Protein AF-A0A9E7RUG7-F1 (afdb_monomer_lite)

InterPro domains:
  IPR048307 Oligosaccharyl transferase STT3, N-terminal domain [PF02516] (20-120)

Foldseek 3Di:
DDPCDPVNVVVLVCLLVVLLVVVVVPQDVVQVDPVDPFGHAPDPVLVLLLLQLVCCVPPVHSDPPPQFNCVPPPPVTGRPPDDCVSSVVLNVVCVVCVVPDDSRNSSRSVCSNVVSVVVVVVVVVVVVVVVVVPPVVVVVVVVVPDPPDD

pLDDT: mean 79.76, std 13.75, range [40.25, 94.44]

Sequence (150 aa):
MIKLTRGSLIVIFILLTTGFAVRAGTDNSSLHSERHHEPLMYDMDSYYNLRLAMNLLDHGELSDGDGWDRHSYYPPGVPLDYPPLLAFITIILHLLTSRFLSLSELAFWLPAVVSPLQGLRCSSLQGALTVMISHPALQGSLQSQHPSIS

Radius of gyration: 23.42 Å; chains: 1; bounding box: 52×59×69 Å

Structure (mmCIF, N/CA/C/O backbone):
data_AF-A0A9E7RUG7-F1
#
_entry.id   AF-A0A9E7RUG7-F1
#
loop_
_atom_site.group_PDB
_atom_site.id
_atom_site.type_symbol
_atom_site.label_atom_id
_atom_site.label_alt_id
_atom_site.label_comp_id
_atom_site.label_asym_id
_atom_site.label_entity_id
_atom_site.label_seq_id
_atom_site.pdbx_PDB_ins_code
_atom_site.Cartn_x
_atom_site.Cartn_y
_atom_site.Cartn_z
_atom_site.occupancy
_atom_site.B_iso_or_equiv
_atom_site.auth_seq_id
_atom_site.auth_comp_id
_atom_site.auth_asym_id
_atom_site.auth_atom_id
_atom_site.pdbx_PDB_model_num
ATOM 1 N N . MET A 1 1 ? -24.770 -17.630 7.785 1.00 40.25 1 MET A N 1
ATOM 2 C CA . MET A 1 1 ? -25.420 -16.376 7.339 1.00 40.25 1 MET A CA 1
ATOM 3 C C . MET A 1 1 ? -25.319 -15.367 8.481 1.00 40.25 1 MET A C 1
ATOM 5 O O . MET A 1 1 ? -25.985 -15.547 9.492 1.00 40.25 1 MET A O 1
ATOM 9 N N . ILE A 1 2 ? -24.402 -14.399 8.397 1.00 56.91 2 ILE A N 1
ATOM 10 C CA . ILE A 1 2 ? -24.163 -13.417 9.471 1.00 56.91 2 ILE A CA 1
ATOM 11 C C . ILE A 1 2 ? -25.333 -12.426 9.460 1.00 56.91 2 ILE A C 1
ATOM 13 O O . ILE A 1 2 ? -25.534 -11.728 8.469 1.00 56.91 2 ILE A O 1
ATOM 17 N N . LYS A 1 3 ? -26.140 -12.381 10.526 1.00 58.84 3 LYS A N 1
ATOM 18 C CA . LYS A 1 3 ? -27.199 -11.370 10.658 1.00 58.84 3 LYS A CA 1
ATOM 19 C C . LYS A 1 3 ? -26.552 -10.045 11.047 1.00 58.84 3 LYS A C 1
ATOM 21 O O . LYS A 1 3 ? -26.218 -9.829 12.208 1.00 58.84 3 LYS A O 1
ATOM 26 N N . LEU A 1 4 ? -26.352 -9.177 10.063 1.00 68.94 4 LEU A N 1
ATOM 27 C CA . LEU A 1 4 ? -25.797 -7.848 10.274 1.00 68.94 4 LEU A CA 1
ATOM 28 C C . LEU A 1 4 ? -26.864 -6.966 10.940 1.00 68.94 4 LEU A C 1
ATOM 30 O O . LEU A 1 4 ? -27.811 -6.517 10.298 1.00 68.94 4 LEU A O 1
ATOM 34 N N . THR A 1 5 ? -26.760 -6.778 12.255 1.00 80.00 5 THR A N 1
ATOM 35 C CA . THR A 1 5 ? -27.669 -5.902 13.009 1.00 80.00 5 THR A CA 1
ATOM 36 C C . THR A 1 5 ? -27.158 -4.460 13.000 1.00 80.00 5 THR A C 1
ATOM 38 O O . THR A 1 5 ? -25.964 -4.217 12.826 1.00 80.00 5 THR A O 1
ATOM 41 N N . ARG A 1 6 ? -28.046 -3.478 13.225 1.00 76.50 6 ARG A N 1
ATOM 42 C CA . ARG A 1 6 ? -27.661 -2.054 13.319 1.00 76.50 6 ARG A CA 1
ATOM 43 C C . ARG A 1 6 ? -26.567 -1.810 14.369 1.00 76.50 6 ARG A C 1
ATOM 45 O O . ARG A 1 6 ? -25.665 -1.020 14.121 1.00 76.50 6 ARG A O 1
ATOM 52 N N . GLY A 1 7 ? -26.604 -2.534 15.492 1.00 78.38 7 GLY A N 1
ATOM 53 C CA . GLY A 1 7 ? -25.553 -2.480 16.513 1.00 78.38 7 GLY A CA 1
ATOM 54 C C . GLY A 1 7 ? -24.204 -2.998 16.007 1.00 78.38 7 GLY A C 1
ATOM 55 O O . GLY A 1 7 ? -23.176 -2.373 16.247 1.00 78.38 7 GLY A O 1
ATOM 56 N N . SER A 1 8 ? -24.202 -4.083 15.227 1.00 80.44 8 SER A N 1
ATOM 57 C CA . SER A 1 8 ? -22.978 -4.623 14.619 1.00 80.44 8 SER A CA 1
ATOM 58 C C . SER A 1 8 ? -22.332 -3.644 13.634 1.00 80.44 8 SER A C 1
ATOM 60 O O . SER A 1 8 ? -21.113 -3.525 13.621 1.00 80.44 8 SER A O 1
ATOM 62 N N . LEU A 1 9 ? -23.125 -2.906 12.848 1.00 84.44 9 LEU A N 1
ATOM 63 C CA . LEU A 1 9 ? -22.601 -1.886 11.928 1.00 84.44 9 LEU A CA 1
ATOM 64 C C . LEU A 1 9 ? -21.874 -0.754 12.660 1.00 84.44 9 LEU A C 1
ATOM 66 O O . LEU A 1 9 ? -20.812 -0.328 12.216 1.00 84.44 9 LEU A O 1
ATOM 70 N N . ILE A 1 10 ? -22.417 -0.300 13.792 1.00 87.62 10 ILE A N 1
ATOM 71 C CA . ILE A 1 10 ? -21.800 0.758 14.603 1.00 87.62 10 ILE A CA 1
ATOM 72 C C . ILE A 1 10 ? -20.451 0.286 15.152 1.00 87.62 10 ILE A C 1
ATOM 74 O O . ILE A 1 10 ? -19.463 1.006 15.050 1.00 87.62 10 ILE A O 1
ATOM 78 N N . VAL A 1 11 ? -20.378 -0.943 15.672 1.00 85.62 11 VAL A N 1
ATOM 79 C CA . VAL A 1 11 ? -19.119 -1.509 16.183 1.00 85.62 11 VAL A CA 1
ATOM 80 C C . VAL A 1 11 ? -18.082 -1.660 15.069 1.00 85.62 11 VAL A C 1
ATOM 82 O O . VAL A 1 11 ? -16.932 -1.279 15.259 1.00 85.62 11 VAL A O 1
ATOM 85 N N . ILE A 1 12 ? -18.480 -2.155 13.892 1.00 87.38 12 ILE A N 1
ATOM 86 C CA . ILE A 1 12 ? -17.594 -2.262 12.720 1.00 87.38 12 ILE A CA 1
ATOM 87 C C . ILE A 1 12 ? -17.052 -0.887 12.327 1.00 87.38 12 ILE A C 1
ATOM 89 O O . ILE A 1 12 ? -15.854 -0.748 12.090 1.00 87.38 12 ILE A O 1
ATOM 93 N N . PHE A 1 13 ? -17.919 0.125 12.288 1.00 89.00 13 PHE A N 1
ATOM 94 C CA . PHE A 1 13 ? -17.518 1.487 11.961 1.00 89.00 13 PHE A CA 1
ATOM 95 C C . PHE A 1 13 ? -16.508 2.032 12.975 1.00 89.00 13 PHE A C 1
ATOM 97 O O . PHE A 1 13 ? -15.475 2.551 12.570 1.00 89.00 13 PHE A O 1
ATOM 104 N N . ILE A 1 14 ? -16.756 1.846 14.276 1.00 89.12 14 ILE A N 1
ATOM 105 C CA . ILE A 1 14 ? -15.833 2.258 15.345 1.00 89.12 14 ILE A CA 1
ATOM 106 C C . ILE A 1 14 ? -14.480 1.550 15.213 1.00 89.12 14 ILE A C 1
ATOM 108 O O . ILE A 1 14 ? -13.443 2.198 15.330 1.00 89.12 14 ILE A O 1
ATOM 112 N N . LEU A 1 15 ? -14.464 0.239 14.959 1.00 88.31 15 LEU A N 1
ATOM 113 C CA . LEU A 1 15 ? -13.220 -0.515 14.773 1.00 88.31 15 LEU A CA 1
ATOM 114 C C . LEU A 1 15 ? -12.427 -0.024 13.558 1.00 88.31 15 LEU A C 1
ATOM 116 O O . LEU A 1 15 ? -11.208 0.115 13.639 1.00 88.31 15 LEU A O 1
ATOM 120 N N . LEU A 1 16 ? -13.114 0.265 12.450 1.00 88.69 16 LEU A N 1
ATOM 121 C CA . LEU A 1 16 ? -12.476 0.737 11.227 1.00 88.69 16 LEU A CA 1
ATOM 122 C C . LEU A 1 16 ? -11.879 2.135 11.411 1.00 88.69 16 LEU A C 1
ATOM 124 O O . LEU A 1 16 ? -10.709 2.343 11.095 1.00 88.69 16 LEU A O 1
ATOM 128 N N . THR A 1 17 ? -12.646 3.073 11.973 1.00 89.62 17 THR A N 1
ATOM 129 C CA . THR A 1 17 ? -12.180 4.450 12.189 1.00 89.62 17 THR A CA 1
ATOM 130 C C . THR A 1 17 ? -11.088 4.527 13.246 1.00 89.62 17 THR A C 1
ATOM 132 O O . THR A 1 17 ? -10.100 5.225 13.042 1.00 89.62 17 THR A O 1
ATOM 135 N N . THR A 1 18 ? -11.216 3.776 14.341 1.00 89.38 18 THR A N 1
ATOM 136 C CA . THR A 1 18 ? -10.212 3.760 15.412 1.00 89.38 18 THR A CA 1
ATOM 137 C C . THR A 1 18 ? -8.914 3.124 14.926 1.00 89.38 18 THR A C 1
ATOM 139 O O . THR A 1 18 ? -7.846 3.687 15.141 1.00 89.38 18 THR A O 1
ATOM 142 N N . GLY A 1 19 ? -8.983 1.985 14.227 1.00 87.31 19 GLY A N 1
ATOM 143 C CA . GLY A 1 19 ? -7.795 1.329 13.675 1.00 87.31 19 GLY A CA 1
ATOM 144 C C . GLY A 1 19 ? -7.058 2.207 12.660 1.00 87.31 19 GLY A C 1
ATOM 145 O O . GLY A 1 19 ? -5.833 2.302 12.711 1.00 87.31 19 GLY A O 1
ATOM 146 N N . PHE A 1 20 ? -7.802 2.890 11.785 1.00 88.81 20 PHE A N 1
ATOM 147 C CA . PHE A 1 20 ? -7.227 3.853 10.848 1.00 88.81 20 PHE A CA 1
ATOM 148 C C . PHE A 1 20 ? -6.582 5.036 11.583 1.00 88.81 20 PHE A C 1
ATOM 150 O O . PHE A 1 20 ? -5.426 5.352 11.325 1.00 88.81 20 PHE A O 1
ATOM 157 N N . ALA A 1 21 ? -7.292 5.653 12.534 1.00 88.25 21 ALA A N 1
ATOM 158 C CA . ALA A 1 21 ? -6.811 6.823 13.271 1.00 88.25 21 ALA A CA 1
ATOM 159 C C . ALA A 1 21 ? -5.556 6.526 14.098 1.00 88.25 21 ALA A C 1
ATOM 161 O O . ALA A 1 21 ? -4.640 7.342 14.133 1.00 88.25 21 ALA A O 1
ATOM 162 N N . VAL A 1 22 ? -5.482 5.350 14.729 1.00 88.25 22 VAL A N 1
ATOM 163 C CA . VAL A 1 22 ? -4.276 4.923 15.449 1.00 88.25 22 VAL A CA 1
ATOM 164 C C . VAL A 1 22 ? -3.098 4.812 14.487 1.00 88.25 22 VAL A C 1
ATOM 166 O O . VAL A 1 22 ? -2.019 5.295 14.812 1.00 88.25 22 VAL A O 1
ATOM 169 N N . ARG A 1 23 ? -3.287 4.227 13.296 1.00 83.25 23 ARG A N 1
ATOM 170 C CA . ARG A 1 23 ? -2.185 4.071 12.341 1.00 83.25 23 ARG A CA 1
ATOM 171 C C . ARG A 1 23 ? -1.759 5.402 11.722 1.00 83.25 23 ARG A C 1
ATOM 173 O O . ARG A 1 23 ? -0.570 5.687 11.718 1.00 83.25 23 ARG A O 1
ATOM 180 N N . ALA A 1 24 ? -2.717 6.230 11.318 1.00 82.69 24 ALA A N 1
ATOM 181 C CA . ALA A 1 24 ? -2.458 7.586 10.838 1.00 82.69 24 ALA A CA 1
ATOM 182 C C . ALA A 1 24 ? -1.772 8.462 11.905 1.00 82.69 24 ALA A C 1
ATOM 184 O O . ALA A 1 24 ? -0.958 9.319 11.591 1.00 82.69 24 ALA A O 1
ATOM 185 N N . GLY A 1 25 ? -2.078 8.242 13.188 1.00 77.12 25 GLY A N 1
ATOM 186 C CA . GLY A 1 25 ? -1.451 8.951 14.306 1.00 77.12 25 GLY A CA 1
ATOM 187 C C . GLY A 1 25 ? -0.050 8.450 14.673 1.00 77.12 25 GLY A C 1
ATOM 188 O O . GLY A 1 25 ? 0.689 9.172 15.337 1.00 77.12 25 GLY A O 1
ATOM 189 N N . THR A 1 26 ? 0.331 7.236 14.257 1.00 70.81 26 THR A N 1
ATOM 190 C CA . THR A 1 26 ? 1.703 6.712 14.414 1.00 70.81 26 THR A CA 1
ATOM 191 C C . THR A 1 26 ? 2.659 7.178 13.319 1.00 70.81 26 THR A C 1
ATOM 193 O O . THR A 1 26 ? 3.835 6.811 13.335 1.00 70.81 26 THR A O 1
ATOM 196 N N . ASP A 1 27 ? 2.176 7.984 12.376 1.00 64.31 27 ASP A N 1
ATOM 197 C CA . ASP A 1 27 ? 3.004 8.563 11.331 1.00 64.31 27 ASP A CA 1
ATOM 198 C C . ASP A 1 27 ? 3.887 9.644 11.944 1.00 64.31 27 ASP A C 1
ATOM 200 O O . ASP A 1 27 ? 3.472 10.768 12.228 1.00 64.31 27 ASP A O 1
ATOM 204 N N . ASN A 1 28 ? 5.135 9.264 12.202 1.00 60.00 28 ASN A N 1
ATOM 205 C CA . ASN A 1 28 ? 6.152 10.170 12.704 1.00 60.00 28 ASN A CA 1
ATOM 206 C C . ASN A 1 28 ? 6.302 11.323 11.702 1.00 60.00 28 ASN A C 1
ATOM 208 O O . ASN A 1 28 ? 6.425 11.087 10.499 1.00 60.00 28 ASN A O 1
ATOM 212 N N . SER A 1 29 ? 6.376 12.564 12.184 1.00 57.94 29 SER A N 1
ATOM 213 C CA . SER A 1 29 ? 6.620 13.750 11.346 1.00 57.94 29 SER A CA 1
ATOM 214 C C . SER A 1 29 ? 7.880 13.642 10.473 1.00 57.94 29 SER A C 1
ATOM 216 O O . SER A 1 29 ? 8.012 14.370 9.500 1.00 57.94 29 SER A O 1
ATOM 218 N N . SER A 1 30 ? 8.787 12.704 10.768 1.00 59.88 30 SER A N 1
ATOM 219 C CA . SER A 1 30 ? 9.957 12.383 9.947 1.00 59.88 30 SER A CA 1
ATOM 220 C C . SER A 1 30 ? 9.638 11.694 8.616 1.00 59.88 30 SER A C 1
ATOM 222 O O . SER A 1 30 ? 10.458 11.760 7.704 1.00 59.88 30 SER A O 1
ATOM 224 N N . LEU A 1 31 ? 8.485 11.027 8.491 1.00 64.50 31 LEU A N 1
ATOM 225 C CA . LEU A 1 31 ? 8.055 10.372 7.247 1.00 64.50 31 LEU A CA 1
ATOM 226 C C . LEU A 1 31 ? 7.515 11.387 6.232 1.00 64.50 31 LEU A C 1
ATOM 228 O O . LEU A 1 31 ? 7.596 11.167 5.028 1.00 64.50 31 LEU A O 1
ATOM 232 N N . HIS A 1 32 ? 7.037 12.531 6.718 1.00 65.38 32 HIS A N 1
ATOM 233 C CA . HIS A 1 32 ? 6.711 13.696 5.905 1.00 65.38 32 HIS A CA 1
ATOM 234 C C . HIS A 1 32 ? 7.903 14.655 5.940 1.00 65.38 32 HIS A C 1
ATOM 236 O O . HIS A 1 32 ? 7.942 15.619 6.700 1.00 65.38 32 HIS A O 1
ATOM 242 N N . SER A 1 33 ? 8.936 14.348 5.157 1.00 62.31 33 SER A N 1
ATOM 243 C CA . SER A 1 33 ? 10.098 15.229 5.061 1.00 62.31 33 SER A CA 1
ATOM 244 C C . SER A 1 33 ? 9.739 16.476 4.252 1.00 62.31 33 SER A C 1
ATOM 246 O O . SER A 1 33 ? 9.312 16.343 3.115 1.00 62.31 33 SER A O 1
ATOM 248 N N . GLU A 1 34 ? 10.018 17.682 4.761 1.00 61.91 34 GLU A N 1
ATOM 249 C CA . GLU A 1 34 ? 9.875 18.942 3.994 1.00 61.91 34 GLU A CA 1
ATOM 250 C C . GLU A 1 34 ? 10.643 18.934 2.659 1.00 61.91 34 GLU A C 1
ATOM 252 O O . GLU A 1 34 ? 10.371 19.733 1.765 1.00 61.91 34 GLU A O 1
ATOM 257 N N . ARG A 1 35 ? 11.630 18.038 2.523 1.00 62.56 35 ARG A N 1
ATOM 258 C CA . ARG A 1 35 ? 12.473 17.914 1.333 1.00 62.56 35 ARG A CA 1
ATOM 259 C C . ARG A 1 35 ? 11.880 16.997 0.258 1.0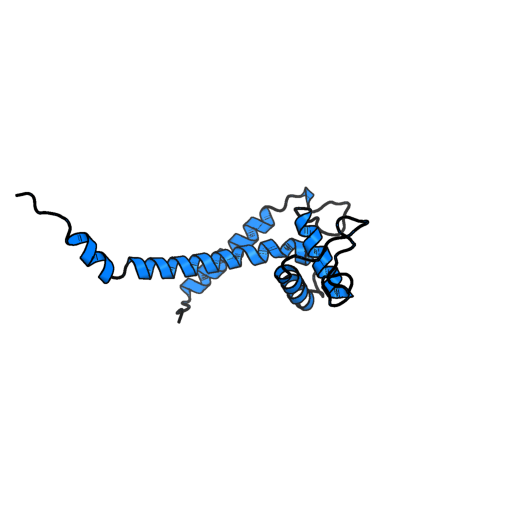0 62.56 35 ARG A C 1
ATOM 261 O O . ARG A 1 35 ? 12.289 17.091 -0.897 1.00 62.56 35 ARG A O 1
ATOM 268 N N . HIS A 1 36 ? 10.953 16.116 0.626 1.00 64.81 36 HIS A N 1
ATOM 269 C CA . HIS A 1 36 ? 10.316 15.172 -0.284 1.00 64.81 36 HIS A CA 1
ATOM 270 C C . HIS A 1 36 ? 8.846 15.553 -0.461 1.00 64.81 36 HIS A C 1
ATOM 272 O O . HIS A 1 36 ? 8.126 15.793 0.497 1.00 64.81 36 HIS A O 1
ATOM 278 N N . HIS A 1 37 ? 8.408 15.628 -1.713 1.00 68.94 37 HIS A N 1
ATOM 279 C CA . HIS A 1 37 ? 7.026 15.955 -2.077 1.00 68.94 37 HIS A CA 1
ATOM 280 C C . HIS A 1 37 ? 6.063 14.782 -1.844 1.00 68.94 37 HIS A C 1
ATOM 282 O O . HIS A 1 37 ? 4.856 14.989 -1.864 1.00 68.94 37 HIS A O 1
ATOM 288 N N . GLU A 1 38 ? 6.592 13.579 -1.603 1.00 75.12 38 GLU A N 1
ATOM 289 C CA . GLU A 1 38 ? 5.820 12.375 -1.303 1.00 75.12 38 GLU A CA 1
ATOM 290 C C . GLU A 1 38 ? 6.200 11.811 0.076 1.00 75.12 38 GLU A C 1
ATOM 292 O O . GLU A 1 38 ? 7.358 11.945 0.497 1.00 75.12 38 GLU A O 1
ATOM 297 N N . PRO A 1 39 ? 5.250 11.173 0.783 1.00 80.81 39 PRO A N 1
ATOM 298 C CA . PRO A 1 39 ? 5.516 10.551 2.070 1.00 80.81 39 PRO A CA 1
ATOM 299 C C . PRO A 1 39 ? 6.509 9.391 1.926 1.00 80.81 39 PRO A C 1
ATOM 301 O O . PRO A 1 39 ? 6.395 8.541 1.042 1.00 80.81 39 PRO A O 1
ATOM 304 N N . LEU A 1 40 ? 7.486 9.347 2.830 1.00 82.69 40 LEU A N 1
ATOM 305 C CA . LEU A 1 40 ? 8.479 8.282 2.895 1.00 82.69 40 LEU A CA 1
ATOM 306 C C . LEU A 1 40 ? 7.848 7.020 3.488 1.00 82.69 40 LEU A C 1
ATOM 308 O O . LEU A 1 40 ? 7.142 7.069 4.496 1.00 82.69 40 LEU A O 1
ATOM 312 N N . MET A 1 41 ? 8.144 5.870 2.889 1.00 83.81 41 MET A N 1
ATOM 313 C CA . MET A 1 41 ? 7.704 4.584 3.425 1.00 83.81 41 MET A CA 1
ATOM 314 C C . MET A 1 41 ? 8.491 4.189 4.679 1.00 83.81 41 MET A C 1
ATOM 316 O O . MET A 1 41 ? 9.634 4.603 4.872 1.00 83.81 41 MET A O 1
ATOM 320 N N . TYR A 1 42 ? 7.872 3.350 5.513 1.00 78.94 42 TYR A N 1
ATOM 321 C CA . TYR A 1 42 ? 8.411 2.953 6.816 1.00 78.94 42 TYR A CA 1
ATOM 322 C C . TYR A 1 42 ? 9.691 2.109 6.742 1.00 78.94 42 TYR A C 1
ATOM 324 O O . TYR A 1 42 ? 10.506 2.192 7.656 1.00 78.94 42 TYR A O 1
ATOM 332 N N . ASP A 1 43 ? 9.846 1.279 5.705 1.00 84.94 43 ASP A N 1
ATOM 333 C CA . ASP A 1 43 ? 10.949 0.315 5.597 1.00 84.94 43 ASP A CA 1
ATOM 334 C C . ASP A 1 43 ? 11.320 0.024 4.132 1.00 84.94 43 ASP A C 1
ATOM 336 O O . ASP A 1 43 ? 10.519 0.255 3.221 1.00 84.94 43 ASP A O 1
ATOM 340 N N . MET A 1 44 ? 12.515 -0.525 3.901 1.00 86.25 44 MET A N 1
ATOM 341 C CA . MET A 1 44 ? 13.022 -0.902 2.577 1.00 86.25 44 MET A CA 1
ATOM 342 C C . MET A 1 44 ? 12.122 -1.927 1.877 1.00 86.25 44 MET A C 1
ATOM 344 O O . MET A 1 44 ? 11.873 -1.805 0.678 1.00 86.25 44 MET A O 1
ATOM 348 N N . ASP A 1 45 ? 11.545 -2.871 2.622 1.00 88.50 45 ASP A N 1
ATOM 349 C CA . ASP A 1 45 ? 10.610 -3.860 2.068 1.00 88.50 45 ASP A CA 1
ATOM 350 C C . ASP A 1 45 ? 9.328 -3.210 1.526 1.00 88.50 45 ASP A C 1
ATOM 352 O O . ASP A 1 45 ? 8.715 -3.695 0.572 1.00 88.50 45 ASP A O 1
ATOM 356 N N . SER A 1 46 ? 8.918 -2.075 2.099 1.00 89.88 46 SER A N 1
ATOM 357 C CA . SER A 1 46 ? 7.765 -1.324 1.592 1.00 89.88 46 SER A CA 1
ATOM 358 C C . SER A 1 46 ? 8.086 -0.696 0.234 1.00 89.88 46 SER A C 1
ATOM 360 O O . SER A 1 46 ? 7.274 -0.784 -0.688 1.00 89.88 46 SER A O 1
ATOM 362 N N . TYR A 1 47 ? 9.298 -0.153 0.069 1.00 91.00 47 TYR A N 1
ATOM 363 C CA . TYR A 1 47 ? 9.764 0.366 -1.220 1.00 91.00 47 TYR A CA 1
ATOM 364 C C . TYR A 1 47 ? 9.869 -0.730 -2.279 1.00 91.00 47 TYR A C 1
ATOM 366 O O . TYR A 1 47 ? 9.533 -0.494 -3.439 1.00 91.00 47 TYR A O 1
ATOM 374 N N . TYR A 1 48 ? 10.270 -1.943 -1.893 1.00 91.75 48 TYR A N 1
ATOM 375 C CA . TYR A 1 48 ? 10.289 -3.074 -2.815 1.00 91.75 48 TYR A CA 1
ATOM 376 C C . TYR A 1 48 ? 8.890 -3.392 -3.365 1.00 91.75 48 TYR A C 1
ATOM 378 O O . TYR A 1 48 ? 8.717 -3.564 -4.573 1.00 91.75 48 TYR A O 1
ATOM 386 N N . ASN A 1 49 ? 7.874 -3.381 -2.497 1.00 92.75 49 ASN A N 1
ATOM 387 C CA . ASN A 1 49 ? 6.475 -3.555 -2.893 1.00 92.75 49 ASN A CA 1
ATOM 388 C C . ASN A 1 49 ? 5.968 -2.432 -3.806 1.00 92.75 49 ASN A C 1
ATOM 390 O O . ASN A 1 49 ? 5.254 -2.707 -4.772 1.00 92.75 49 ASN A O 1
ATOM 394 N N . LEU A 1 50 ? 6.347 -1.181 -3.529 1.00 92.75 50 LEU A N 1
ATOM 395 C CA . LEU A 1 50 ? 6.012 -0.043 -4.387 1.00 92.75 50 LEU A CA 1
ATOM 396 C C . LEU A 1 50 ? 6.626 -0.198 -5.780 1.00 92.75 50 LEU A C 1
ATOM 398 O O . LEU A 1 50 ? 5.926 -0.022 -6.772 1.00 92.75 50 LEU A O 1
ATOM 402 N N . ARG A 1 51 ? 7.900 -0.593 -5.864 1.00 92.75 51 ARG A N 1
ATOM 403 C CA . ARG A 1 51 ? 8.589 -0.838 -7.137 1.00 92.75 51 ARG A CA 1
ATOM 404 C C . ARG A 1 51 ? 7.917 -1.951 -7.944 1.00 92.75 51 ARG A C 1
ATOM 406 O O . ARG A 1 51 ? 7.729 -1.798 -9.145 1.00 92.75 51 ARG A O 1
ATOM 413 N N . LEU A 1 52 ? 7.520 -3.050 -7.300 1.00 93.06 52 LEU A N 1
ATOM 414 C CA . LEU A 1 52 ? 6.766 -4.115 -7.970 1.00 93.06 52 LEU A CA 1
ATOM 415 C C . LEU A 1 52 ? 5.416 -3.617 -8.498 1.00 93.06 52 LEU A C 1
ATOM 417 O O . LEU A 1 52 ? 5.031 -3.959 -9.613 1.00 93.06 52 LEU A O 1
ATOM 421 N N . ALA A 1 53 ? 4.710 -2.791 -7.723 1.00 94.19 53 ALA A N 1
ATOM 422 C CA . ALA A 1 53 ? 3.472 -2.168 -8.179 1.00 94.19 53 ALA A CA 1
ATOM 423 C C . ALA A 1 53 ? 3.718 -1.222 -9.368 1.00 94.19 53 ALA A C 1
ATOM 425 O O . ALA A 1 53 ? 2.970 -1.280 -10.335 1.00 94.19 53 ALA A O 1
ATOM 426 N N . MET A 1 54 ? 4.778 -0.408 -9.340 1.00 93.00 54 MET A N 1
ATOM 427 C CA . MET A 1 54 ? 5.174 0.451 -10.465 1.00 93.00 54 MET A CA 1
ATOM 428 C C . MET A 1 54 ? 5.435 -0.367 -11.730 1.00 93.00 54 MET A C 1
ATOM 430 O O . MET A 1 54 ? 4.864 -0.072 -12.773 1.00 93.00 54 MET A O 1
ATOM 434 N N . ASN A 1 55 ? 6.206 -1.451 -11.619 1.00 92.69 55 ASN A N 1
ATOM 435 C CA . ASN A 1 55 ? 6.483 -2.332 -12.752 1.00 92.69 55 ASN A CA 1
ATOM 436 C C . ASN A 1 55 ? 5.184 -2.926 -13.330 1.00 92.69 55 ASN A C 1
ATOM 438 O O . ASN A 1 55 ? 4.950 -2.901 -14.537 1.00 92.69 55 ASN A O 1
ATOM 442 N N . LEU A 1 56 ? 4.277 -3.358 -12.447 1.00 93.38 56 LEU A N 1
ATOM 443 C CA . LEU A 1 56 ? 2.965 -3.865 -12.836 1.00 93.38 56 LEU A CA 1
ATOM 444 C C . LEU A 1 56 ? 2.086 -2.792 -13.505 1.00 93.38 56 LEU A C 1
ATOM 446 O O . LEU A 1 56 ? 1.307 -3.126 -14.395 1.00 93.38 56 LEU A O 1
ATOM 450 N N . LEU A 1 57 ? 2.196 -1.523 -13.097 1.00 93.50 57 LEU A N 1
ATOM 451 C CA . LEU A 1 57 ? 1.467 -0.401 -13.696 1.00 93.50 57 LEU A CA 1
ATOM 452 C C . LEU A 1 57 ? 1.984 -0.064 -15.098 1.00 93.50 57 LEU A C 1
A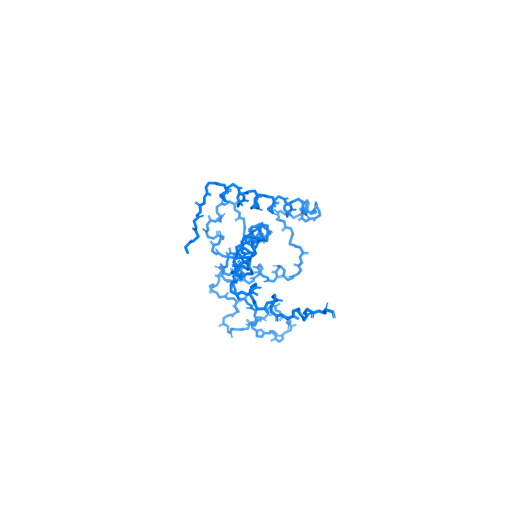TOM 454 O O . LEU A 1 57 ? 1.184 0.145 -16.008 1.00 93.50 57 LEU A O 1
ATOM 458 N N . ASP A 1 58 ? 3.306 -0.013 -15.250 1.00 92.75 58 ASP A N 1
ATOM 459 C CA . ASP A 1 58 ? 3.969 0.489 -16.453 1.00 92.75 58 ASP A CA 1
ATOM 460 C C . ASP A 1 58 ? 4.097 -0.589 -17.537 1.00 92.75 58 ASP A C 1
ATOM 462 O O . ASP A 1 58 ? 3.923 -0.314 -18.727 1.00 92.75 58 ASP A O 1
ATOM 466 N N . HIS A 1 59 ? 4.375 -1.828 -17.128 1.00 91.06 59 HIS A N 1
ATOM 467 C CA . HIS A 1 59 ? 4.686 -2.939 -18.028 1.00 91.06 59 HIS A CA 1
ATOM 468 C C . HIS A 1 59 ? 3.633 -4.054 -18.014 1.00 91.06 59 HIS A C 1
ATOM 470 O O . HIS A 1 59 ? 3.629 -4.896 -18.909 1.00 91.06 59 HIS A O 1
ATOM 476 N N . GLY A 1 60 ? 2.720 -4.066 -17.037 1.00 88.50 60 GLY A N 1
ATOM 477 C CA . GLY A 1 60 ? 1.729 -5.138 -16.881 1.00 88.50 60 GLY A CA 1
ATOM 478 C C . GLY A 1 60 ? 2.295 -6.426 -16.274 1.00 88.50 60 GLY A C 1
ATOM 479 O O . GLY A 1 60 ? 1.570 -7.412 -16.147 1.00 88.50 60 GLY A O 1
ATOM 480 N N . GLU A 1 61 ? 3.562 -6.414 -15.857 1.00 89.69 61 GLU A N 1
ATOM 481 C CA . GLU A 1 61 ? 4.265 -7.550 -15.270 1.00 89.69 61 GLU A CA 1
ATOM 482 C C . GLU A 1 61 ? 5.031 -7.127 -14.014 1.00 89.69 61 GLU A C 1
ATOM 484 O O . GLU A 1 61 ? 5.441 -5.981 -13.862 1.00 89.69 61 GLU A O 1
ATOM 489 N N . LEU A 1 62 ? 5.218 -8.063 -13.082 1.00 87.31 62 LEU A N 1
ATOM 490 C CA . LEU A 1 62 ? 5.973 -7.804 -11.851 1.00 87.31 62 LEU A CA 1
ATOM 491 C C . LEU A 1 62 ? 7.486 -7.952 -12.053 1.00 87.31 62 LEU A C 1
ATOM 493 O O . LEU A 1 62 ? 8.263 -7.324 -11.337 1.00 87.31 62 LEU A O 1
ATOM 497 N N . SER A 1 63 ? 7.891 -8.788 -13.010 1.00 85.88 63 SER A N 1
ATOM 498 C CA . SER A 1 63 ? 9.281 -9.047 -13.394 1.00 85.88 63 SER A CA 1
ATOM 499 C C . SER A 1 63 ? 9.713 -8.196 -14.584 1.00 85.88 63 SER A C 1
ATOM 501 O O . SER A 1 63 ? 8.889 -7.554 -15.228 1.00 85.88 63 SER A O 1
ATOM 503 N N . ASP A 1 64 ? 10.989 -8.275 -14.948 1.00 81.12 64 ASP A N 1
ATOM 504 C CA . ASP A 1 64 ? 11.550 -7.597 -16.121 1.00 81.12 64 ASP A CA 1
ATOM 505 C C . ASP A 1 64 ? 11.279 -8.358 -17.451 1.00 81.12 64 ASP A C 1
ATOM 507 O O . ASP A 1 64 ? 12.107 -8.344 -18.364 1.00 81.12 64 ASP A O 1
ATOM 511 N N . GLY A 1 65 ? 10.134 -9.047 -17.576 1.00 78.81 65 GLY A N 1
ATOM 512 C CA . GLY A 1 65 ? 9.725 -9.797 -18.782 1.00 78.81 65 GLY A CA 1
ATOM 513 C C . GLY A 1 65 ? 10.046 -11.300 -18.809 1.00 78.81 65 GLY A C 1
ATOM 514 O O . GLY A 1 65 ? 9.508 -12.039 -19.632 1.00 78.81 65 GLY A O 1
ATOM 515 N N . ASP A 1 66 ? 10.935 -11.782 -17.941 1.00 81.19 66 ASP A N 1
ATOM 516 C CA . ASP A 1 66 ? 11.461 -13.159 -17.956 1.00 81.19 66 ASP A CA 1
ATOM 517 C C . ASP A 1 66 ? 11.282 -13.900 -16.620 1.00 81.19 66 ASP A C 1
ATOM 519 O O . ASP A 1 66 ? 11.863 -14.967 -16.410 1.00 81.19 66 ASP A O 1
ATOM 523 N N . GLY A 1 67 ? 10.481 -13.350 -15.703 1.00 84.19 67 GLY A N 1
ATOM 524 C CA . GLY A 1 67 ? 10.343 -13.871 -14.342 1.00 84.19 67 GLY A CA 1
ATOM 525 C C . GLY A 1 67 ? 11.554 -13.587 -13.449 1.00 84.19 67 GLY A C 1
ATOM 526 O O . GLY A 1 67 ? 11.604 -14.090 -12.325 1.00 84.19 67 GLY A O 1
ATOM 527 N N . TRP A 1 68 ? 12.520 -12.790 -13.915 1.00 87.25 68 TRP A N 1
ATOM 528 C CA . TRP A 1 68 ? 13.644 -12.326 -13.113 1.00 87.25 68 TRP A CA 1
ATOM 529 C C . TRP A 1 68 ? 13.466 -10.872 -12.694 1.00 87.25 68 TRP A C 1
ATOM 531 O O . TRP A 1 68 ? 12.854 -10.051 -13.379 1.00 87.25 68 TRP A O 1
ATOM 541 N N . ASP A 1 69 ? 14.024 -10.570 -11.532 1.00 89.31 69 ASP A N 1
ATOM 542 C CA . ASP A 1 69 ? 14.174 -9.231 -11.000 1.00 89.31 69 ASP A CA 1
ATOM 543 C C . ASP A 1 69 ? 15.649 -8.829 -11.087 1.00 89.31 69 ASP A C 1
ATOM 545 O O . ASP A 1 69 ? 16.476 -9.229 -10.262 1.00 89.31 69 ASP A O 1
ATOM 549 N N . ARG A 1 70 ? 15.997 -8.053 -12.115 1.00 87.25 70 ARG A N 1
ATOM 550 C CA . ARG A 1 70 ? 17.379 -7.610 -12.378 1.00 87.25 70 ARG A CA 1
ATOM 551 C C . ARG A 1 70 ? 17.760 -6.383 -11.560 1.00 87.25 70 ARG A C 1
ATOM 553 O O . ARG A 1 70 ? 18.937 -6.033 -11.471 1.00 87.25 70 ARG A O 1
ATOM 560 N N . HIS A 1 71 ? 16.765 -5.746 -10.953 1.00 84.75 71 HIS A N 1
ATOM 561 C CA . HIS A 1 71 ? 16.929 -4.591 -10.081 1.00 84.75 71 HIS A CA 1
ATOM 562 C C . HIS A 1 71 ? 17.348 -4.991 -8.658 1.00 84.75 71 HIS A C 1
ATOM 564 O O . HIS A 1 71 ? 17.819 -4.151 -7.893 1.00 84.75 71 HIS A O 1
ATOM 570 N N . SER A 1 72 ? 17.236 -6.277 -8.322 1.00 84.00 72 SER A N 1
ATOM 571 C CA . SER A 1 72 ? 17.675 -6.851 -7.052 1.00 84.00 72 SER A CA 1
ATOM 572 C C . SER A 1 72 ? 18.979 -7.626 -7.233 1.00 84.00 72 SER A C 1
ATOM 574 O O . SER A 1 72 ? 19.112 -8.399 -8.171 1.00 84.00 72 SER A O 1
ATOM 576 N N . TYR A 1 73 ? 19.946 -7.447 -6.326 1.00 84.56 73 TYR A N 1
ATOM 577 C CA . TYR A 1 73 ? 21.231 -8.171 -6.339 1.00 84.56 73 TYR A CA 1
ATOM 578 C C . TYR A 1 73 ? 21.962 -8.133 -7.695 1.00 84.56 73 TYR A C 1
ATOM 580 O O . TYR A 1 73 ? 22.474 -9.144 -8.176 1.00 84.56 73 TYR A O 1
ATOM 588 N N . TYR A 1 74 ? 22.026 -6.956 -8.322 1.00 81.69 74 TYR A N 1
ATOM 589 C CA . TYR A 1 74 ? 22.821 -6.745 -9.534 1.00 81.69 74 TYR A CA 1
ATOM 590 C C . TYR A 1 74 ? 24.311 -7.055 -9.271 1.00 81.69 74 TYR A C 1
ATOM 592 O O . TYR A 1 74 ? 24.815 -6.669 -8.210 1.00 81.69 74 TYR A O 1
ATOM 600 N N . PRO A 1 75 ? 25.067 -7.693 -10.192 1.00 80.38 75 PRO A N 1
ATOM 601 C CA . PRO A 1 75 ? 24.744 -8.048 -11.583 1.00 80.38 75 PRO A CA 1
ATOM 602 C C . PRO A 1 75 ? 23.983 -9.358 -11.890 1.00 80.38 75 PRO A C 1
ATOM 604 O O . PRO A 1 75 ? 23.431 -9.410 -12.987 1.00 80.38 75 PRO A O 1
ATOM 607 N N . PRO A 1 76 ? 23.919 -10.413 -11.045 1.00 86.62 76 PRO A N 1
ATOM 608 C CA . PRO A 1 76 ? 23.217 -11.642 -11.439 1.00 86.62 76 PRO A CA 1
ATOM 609 C C . PRO A 1 76 ? 21.685 -11.530 -11.449 1.00 86.62 76 PRO A C 1
ATOM 611 O O . PRO A 1 76 ? 21.048 -12.282 -12.184 1.00 86.62 76 PRO A O 1
ATOM 614 N N . GLY A 1 77 ? 21.087 -10.619 -10.674 1.00 86.56 77 GLY A N 1
ATOM 615 C CA . GLY A 1 77 ? 19.635 -10.614 -10.490 1.00 86.56 77 GLY A CA 1
ATOM 616 C C . GLY A 1 77 ? 19.164 -11.757 -9.585 1.00 86.56 77 GLY A C 1
ATOM 617 O O . GLY A 1 77 ? 19.955 -12.602 -9.155 1.00 86.56 77 GLY A O 1
ATOM 618 N N . VAL A 1 78 ? 17.861 -11.808 -9.314 1.00 89.19 78 VAL A N 1
ATOM 619 C CA . VAL A 1 78 ? 17.222 -12.946 -8.632 1.00 89.19 78 VAL A CA 1
ATOM 620 C C . VAL A 1 78 ? 15.935 -13.357 -9.343 1.00 89.19 78 VAL A C 1
ATOM 622 O O . VAL A 1 78 ? 15.276 -12.505 -9.938 1.00 89.19 78 VAL A O 1
ATOM 625 N N . PRO A 1 79 ? 15.542 -14.642 -9.292 1.00 90.31 79 PRO A N 1
ATOM 626 C CA . PRO A 1 79 ? 14.203 -15.034 -9.712 1.00 90.31 79 PRO A CA 1
ATOM 627 C C . PRO A 1 79 ? 13.159 -14.308 -8.853 1.00 90.31 79 PRO A C 1
ATOM 629 O O . PRO A 1 79 ? 13.329 -14.175 -7.637 1.00 90.31 79 PRO A O 1
ATOM 632 N N . LEU A 1 80 ? 12.081 -13.839 -9.479 1.00 87.94 80 LEU A N 1
ATOM 633 C CA . LEU A 1 80 ? 11.007 -13.143 -8.782 1.00 87.94 80 LEU A CA 1
ATOM 634 C C . LEU A 1 80 ? 10.137 -14.150 -8.011 1.00 87.94 80 LEU A C 1
ATOM 636 O O . LEU A 1 80 ? 9.129 -14.638 -8.516 1.00 87.94 80 LEU A O 1
ATOM 640 N N . ASP A 1 81 ? 10.528 -14.436 -6.770 1.00 87.69 81 ASP A N 1
ATOM 641 C CA . ASP A 1 81 ? 9.775 -15.260 -5.814 1.00 87.69 81 ASP A CA 1
ATOM 642 C C . ASP A 1 81 ? 9.190 -14.389 -4.692 1.00 87.69 81 ASP A C 1
ATOM 644 O O . ASP A 1 81 ? 9.500 -14.537 -3.510 1.00 87.69 81 ASP A O 1
ATOM 648 N N . TYR A 1 82 ? 8.390 -13.392 -5.081 1.00 87.69 82 TYR A N 1
ATOM 649 C CA . TYR A 1 82 ? 7.730 -12.488 -4.141 1.00 87.69 82 TYR A CA 1
ATOM 650 C C . TYR A 1 82 ? 6.203 -12.567 -4.285 1.00 87.69 82 TYR A C 1
ATOM 652 O O . TYR A 1 82 ? 5.697 -12.506 -5.409 1.00 87.69 82 TYR A O 1
ATOM 660 N N . PRO A 1 83 ? 5.434 -12.672 -3.181 1.00 90.19 83 PRO A N 1
ATOM 661 C CA . PRO A 1 83 ? 3.980 -12.759 -3.247 1.00 90.19 83 PRO A CA 1
ATOM 662 C C . PRO A 1 83 ? 3.358 -11.546 -3.962 1.00 90.19 83 PRO A C 1
ATOM 664 O O . PRO A 1 83 ? 3.461 -10.418 -3.476 1.00 90.19 83 PRO A O 1
ATOM 667 N N . PRO A 1 84 ? 2.631 -11.745 -5.074 1.00 89.50 84 PRO A N 1
ATOM 668 C CA . PRO A 1 84 ? 2.191 -10.639 -5.923 1.00 89.50 84 PRO A CA 1
ATOM 669 C C . PRO A 1 84 ? 0.942 -9.921 -5.394 1.00 89.50 84 PRO A C 1
ATOM 671 O O . PRO A 1 84 ? 0.548 -8.873 -5.904 1.00 89.50 84 PRO A O 1
ATOM 674 N N . LEU A 1 85 ? 0.282 -10.495 -4.382 1.00 91.44 85 LEU A N 1
ATOM 675 C CA . LEU A 1 85 ? -1.023 -10.050 -3.896 1.00 91.44 85 LEU A CA 1
ATOM 676 C C . LEU A 1 85 ? -1.023 -8.569 -3.504 1.00 91.44 85 LEU A C 1
ATOM 678 O O . LEU A 1 85 ? -1.971 -7.856 -3.827 1.00 91.44 85 LEU A O 1
ATOM 682 N N . LEU A 1 86 ? 0.027 -8.109 -2.819 1.00 91.31 86 LEU A N 1
ATOM 683 C CA . LEU A 1 86 ? 0.083 -6.729 -2.353 1.00 91.31 86 LEU A CA 1
ATOM 684 C C . LEU A 1 86 ? 0.204 -5.753 -3.527 1.00 91.31 86 LEU A C 1
ATOM 686 O O . LEU A 1 86 ? -0.537 -4.777 -3.564 1.00 91.31 86 LEU A O 1
ATOM 690 N N . ALA A 1 87 ? 1.041 -6.058 -4.522 1.00 91.94 87 ALA A N 1
ATOM 691 C CA . ALA A 1 87 ? 1.173 -5.249 -5.733 1.00 91.94 87 ALA A CA 1
ATOM 692 C C . ALA A 1 87 ? -0.159 -5.145 -6.497 1.00 91.94 87 ALA A C 1
ATOM 694 O O . ALA A 1 87 ? -0.574 -4.046 -6.864 1.00 91.94 87 ALA A O 1
ATOM 695 N N . PHE A 1 88 ? -0.890 -6.256 -6.649 1.00 93.06 88 PHE A N 1
ATOM 696 C CA . PHE A 1 88 ? -2.214 -6.238 -7.278 1.00 93.06 88 PHE A CA 1
ATOM 697 C C . PHE A 1 88 ? -3.233 -5.401 -6.501 1.00 93.06 88 PHE A C 1
ATOM 699 O O . PHE A 1 88 ? -3.953 -4.609 -7.106 1.00 93.06 88 PHE A O 1
ATOM 706 N N . ILE A 1 89 ? -3.301 -5.545 -5.172 1.00 93.06 89 ILE A N 1
ATOM 707 C CA . ILE A 1 89 ? -4.206 -4.738 -4.338 1.00 93.06 89 ILE A CA 1
ATOM 708 C C . ILE A 1 89 ? -3.876 -3.250 -4.491 1.00 93.06 89 ILE A C 1
ATOM 710 O O . ILE A 1 89 ? -4.787 -2.448 -4.695 1.00 93.06 89 ILE A O 1
ATOM 714 N N . THR A 1 90 ? -2.592 -2.887 -4.444 1.00 93.88 90 THR A N 1
ATOM 715 C CA . THR A 1 90 ? -2.137 -1.503 -4.621 1.00 93.88 90 THR A CA 1
ATOM 716 C C . THR A 1 90 ? -2.584 -0.944 -5.966 1.00 93.88 90 THR A C 1
ATOM 718 O O . THR A 1 90 ? -3.146 0.146 -6.005 1.00 93.88 90 THR A O 1
ATOM 721 N N . ILE A 1 91 ? -2.421 -1.696 -7.057 1.00 94.44 91 ILE A N 1
ATOM 722 C CA . ILE A 1 91 ? -2.820 -1.246 -8.396 1.00 94.44 91 ILE A CA 1
ATOM 723 C C . ILE A 1 91 ? -4.331 -1.138 -8.542 1.00 94.44 91 ILE A C 1
ATOM 725 O O . ILE A 1 91 ? -4.817 -0.138 -9.062 1.00 94.44 91 ILE A O 1
ATOM 729 N N . ILE A 1 92 ? -5.095 -2.104 -8.034 1.00 93.81 92 ILE A N 1
ATOM 730 C CA . ILE A 1 92 ? -6.561 -2.039 -8.063 1.00 93.81 92 ILE A CA 1
ATOM 731 C C . ILE A 1 92 ? -7.053 -0.780 -7.346 1.00 93.81 92 ILE A C 1
ATOM 733 O O . ILE A 1 92 ? -7.899 -0.062 -7.875 1.00 93.81 92 ILE A O 1
ATOM 737 N N . LEU A 1 93 ? -6.513 -0.485 -6.161 1.00 93.25 93 LEU A N 1
ATOM 738 C CA . LEU A 1 93 ? -6.866 0.732 -5.435 1.00 93.25 93 LEU A CA 1
ATOM 739 C C . LEU A 1 93 ? -6.377 1.984 -6.169 1.00 93.25 93 LEU A C 1
ATOM 741 O O . LEU A 1 93 ? -7.127 2.951 -6.257 1.00 93.25 93 LEU A O 1
ATOM 745 N N . HIS A 1 94 ? -5.187 1.948 -6.772 1.00 94.19 94 HIS A N 1
ATOM 746 C CA . HIS A 1 94 ? -4.653 3.068 -7.543 1.00 94.19 94 HIS A CA 1
ATOM 747 C C . HIS A 1 94 ? -5.537 3.397 -8.741 1.00 94.19 94 HIS A C 1
ATOM 749 O O . HIS A 1 94 ? -5.839 4.559 -8.972 1.00 94.19 94 HIS A O 1
ATOM 755 N N . LEU A 1 95 ? -6.058 2.401 -9.453 1.00 92.44 95 LEU A N 1
ATOM 756 C CA . LEU A 1 95 ? -6.998 2.632 -10.551 1.00 92.44 95 LEU A CA 1
ATOM 757 C C . LEU A 1 95 ? -8.298 3.315 -10.087 1.00 92.44 95 LEU A C 1
ATOM 759 O O . LEU A 1 95 ? -8.914 4.039 -10.866 1.00 92.44 95 LEU A O 1
ATOM 763 N N . LEU A 1 96 ? -8.698 3.132 -8.823 1.00 92.75 96 LEU A N 1
ATOM 764 C CA . LEU A 1 96 ? -9.859 3.801 -8.226 1.00 92.75 96 LEU A CA 1
ATOM 765 C C . LEU A 1 96 ? -9.532 5.208 -7.700 1.00 92.75 96 LEU A C 1
ATOM 767 O O . LEU A 1 96 ? -10.407 6.076 -7.702 1.00 92.75 96 LEU A O 1
ATOM 771 N N . THR A 1 97 ? -8.302 5.443 -7.234 1.00 93.12 97 THR A N 1
ATOM 772 C CA . THR A 1 97 ? -7.910 6.669 -6.517 1.00 93.12 97 THR A CA 1
ATOM 773 C C . THR A 1 97 ? -6.884 7.536 -7.241 1.00 93.12 97 THR A C 1
ATOM 775 O O . THR A 1 97 ? -6.524 8.581 -6.709 1.00 93.12 97 THR A O 1
ATOM 778 N N . SER A 1 98 ? -6.432 7.162 -8.438 1.00 90.56 98 SER A N 1
ATOM 779 C CA . SER A 1 98 ? -5.366 7.837 -9.206 1.00 90.56 98 SER A CA 1
ATOM 780 C C . SER A 1 98 ? -5.631 9.317 -9.475 1.00 90.56 98 SER A C 1
ATOM 782 O O . SER A 1 98 ? -4.702 10.092 -9.671 1.00 90.56 98 SER A O 1
ATOM 784 N N . ARG A 1 99 ? -6.900 9.743 -9.455 1.00 90.00 99 ARG A N 1
ATOM 785 C CA . ARG A 1 99 ? -7.281 11.161 -9.558 1.00 90.00 99 ARG A CA 1
ATOM 786 C C . ARG A 1 99 ? -6.927 11.981 -8.309 1.00 90.00 99 ARG A C 1
ATOM 788 O O . ARG A 1 99 ? -6.846 13.201 -8.406 1.00 90.00 99 ARG A O 1
ATOM 795 N N . PHE A 1 100 ? -6.783 11.338 -7.155 1.00 90.06 100 PHE A N 1
ATOM 796 C CA . PHE A 1 100 ? -6.622 11.994 -5.856 1.00 90.06 100 PHE A CA 1
ATOM 797 C C . PHE A 1 100 ? -5.272 11.722 -5.199 1.00 90.06 100 PHE A C 1
ATOM 799 O O . PHE A 1 100 ? -4.816 12.571 -4.446 1.00 90.06 100 PHE A O 1
ATOM 806 N N . LEU A 1 101 ? -4.682 10.550 -5.444 1.00 89.00 101 LEU A N 1
ATOM 807 C CA . LEU A 1 101 ? -3.474 10.082 -4.767 1.00 89.00 101 LEU A CA 1
ATOM 808 C C . LEU A 1 101 ? -2.468 9.543 -5.780 1.00 89.00 101 LEU A C 1
ATOM 810 O O . LEU A 1 101 ? -2.840 8.776 -6.679 1.00 89.00 101 LEU A O 1
ATOM 814 N N . SER A 1 102 ? -1.194 9.881 -5.584 1.00 91.06 102 SER A N 1
ATOM 815 C CA . SER A 1 102 ? -0.101 9.212 -6.287 1.00 91.06 102 SER A CA 1
ATOM 816 C C . SER A 1 102 ? 0.009 7.745 -5.846 1.00 91.06 102 SER A C 1
ATOM 818 O O . SER A 1 102 ? -0.545 7.328 -4.822 1.00 91.06 102 SER A O 1
ATOM 820 N N . LEU A 1 103 ? 0.700 6.919 -6.637 1.00 90.44 103 LEU A N 1
ATOM 821 C CA . LEU A 1 103 ? 0.910 5.511 -6.288 1.00 90.44 103 LEU A CA 1
ATOM 822 C C . LEU A 1 103 ? 1.675 5.378 -4.960 1.00 90.44 103 LEU A C 1
ATOM 824 O O . LEU A 1 103 ? 1.315 4.539 -4.134 1.00 90.44 103 LEU A O 1
ATOM 828 N N . SER A 1 104 ? 2.675 6.233 -4.734 1.00 90.38 104 SER A N 1
ATOM 829 C CA . SER A 1 104 ? 3.468 6.273 -3.503 1.00 90.38 104 SER A CA 1
ATOM 830 C C . SER A 1 104 ? 2.624 6.679 -2.296 1.00 90.38 104 SER A C 1
ATOM 832 O O . SER A 1 104 ? 2.671 6.009 -1.266 1.00 90.38 104 SER A O 1
ATOM 834 N N . GLU A 1 105 ? 1.802 7.728 -2.427 1.00 89.56 105 GLU A N 1
ATOM 835 C CA . GLU A 1 105 ? 0.887 8.169 -1.366 1.00 89.56 105 GLU A CA 1
ATOM 836 C C . GLU A 1 105 ? -0.122 7.078 -1.009 1.00 89.56 105 GLU A C 1
ATOM 838 O O . GLU A 1 105 ? -0.357 6.785 0.164 1.00 89.56 105 GLU A O 1
ATOM 843 N N . LEU A 1 106 ? -0.704 6.426 -2.015 1.00 91.44 106 LEU A N 1
ATOM 844 C CA . LEU A 1 106 ? -1.623 5.321 -1.783 1.00 91.44 106 LEU A CA 1
ATOM 845 C C . LEU A 1 106 ? -0.928 4.155 -1.075 1.00 91.44 106 LEU A C 1
ATOM 847 O O . LEU A 1 106 ? -1.477 3.603 -0.123 1.00 91.44 106 LEU A O 1
ATOM 851 N N . ALA A 1 107 ? 0.263 3.774 -1.533 1.00 91.06 107 ALA A N 1
ATOM 852 C CA . ALA A 1 107 ? 1.020 2.680 -0.942 1.00 91.06 107 ALA A CA 1
ATOM 853 C C . ALA A 1 107 ? 1.471 3.001 0.495 1.00 91.06 107 ALA A C 1
ATOM 855 O O . ALA A 1 107 ? 1.523 2.098 1.329 1.00 91.06 107 ALA A O 1
ATOM 856 N N . PHE A 1 108 ? 1.707 4.278 0.813 1.00 89.06 108 PHE A N 1
ATOM 857 C CA . PHE A 1 108 ? 1.929 4.756 2.177 1.00 89.06 108 PHE A CA 1
ATOM 858 C C . PHE A 1 108 ? 0.690 4.561 3.066 1.00 89.06 108 PHE A C 1
ATOM 860 O O . PHE A 1 108 ? 0.797 4.015 4.163 1.00 89.06 108 PHE A O 1
ATOM 867 N N . TRP A 1 109 ? -0.501 4.932 2.583 1.00 89.00 109 TRP A N 1
ATOM 868 C CA . TRP A 1 109 ? -1.754 4.799 3.342 1.00 89.00 109 TRP A CA 1
ATOM 869 C C . TRP A 1 109 ? -2.327 3.376 3.369 1.00 89.00 109 TRP A C 1
ATOM 871 O O . TRP A 1 109 ? -3.184 3.057 4.200 1.00 89.00 109 TRP A O 1
ATOM 881 N N . LEU A 1 110 ? -1.852 2.494 2.491 1.00 90.25 110 LEU A N 1
ATOM 882 C CA . LEU A 1 110 ? -2.367 1.139 2.329 1.00 90.25 110 LEU A CA 1
ATOM 883 C C . LEU A 1 110 ? -2.405 0.336 3.645 1.00 90.25 110 LEU A C 1
ATOM 885 O O . LEU A 1 110 ? -3.457 -0.234 3.951 1.00 90.25 110 LEU A O 1
ATOM 889 N N . PRO A 1 111 ? -1.352 0.310 4.490 1.00 87.81 111 PRO A N 1
ATOM 890 C CA . PRO A 1 111 ? -1.391 -0.419 5.756 1.00 87.81 111 PRO A CA 1
ATOM 891 C C . PRO A 1 111 ? -2.429 0.140 6.737 1.00 87.81 111 PRO A C 1
ATOM 893 O O . PRO A 1 111 ? -3.034 -0.636 7.481 1.00 87.81 111 PRO A O 1
ATOM 896 N N . ALA A 1 112 ? -2.678 1.454 6.730 1.00 88.12 112 ALA A N 1
ATOM 897 C CA . ALA A 1 112 ? -3.698 2.081 7.574 1.00 88.12 112 ALA A CA 1
ATOM 898 C C . ALA A 1 112 ? -5.119 1.651 7.179 1.00 88.12 112 ALA A C 1
ATOM 900 O O . ALA A 1 112 ? -5.992 1.552 8.039 1.00 88.12 112 ALA A O 1
ATOM 901 N N . VAL A 1 113 ? -5.339 1.322 5.903 1.00 86.94 113 VAL A N 1
ATOM 902 C CA . VAL A 1 113 ? -6.616 0.797 5.392 1.00 86.94 113 VAL A CA 1
ATOM 903 C C . VAL A 1 113 ? -6.731 -0.719 5.584 1.00 86.94 113 VAL A C 1
ATOM 905 O O . VAL A 1 113 ? -7.795 -1.222 5.943 1.00 86.94 113 VAL A O 1
ATOM 908 N N . VAL A 1 114 ? -5.645 -1.468 5.377 1.00 87.69 114 VAL A N 1
ATOM 909 C CA . VAL A 1 114 ? -5.652 -2.941 5.444 1.00 87.69 114 VAL A CA 1
ATOM 910 C C . VAL A 1 114 ? -5.685 -3.457 6.887 1.00 87.69 114 VAL A C 1
ATOM 912 O O . VAL A 1 114 ? -6.340 -4.463 7.168 1.00 87.69 114 VAL A O 1
ATOM 915 N N . SER A 1 115 ? -5.029 -2.779 7.830 1.00 85.88 115 SER A N 1
ATOM 916 C CA . SER A 1 115 ? -4.941 -3.248 9.225 1.00 85.88 115 SER A CA 1
ATOM 917 C C . SER A 1 115 ? -6.309 -3.358 9.922 1.00 85.88 115 SER A C 1
ATOM 919 O O . SER A 1 115 ? -6.596 -4.411 10.502 1.00 85.88 115 SER A O 1
ATOM 921 N N . PRO A 1 116 ? -7.215 -2.363 9.833 1.00 85.56 116 PRO A N 1
ATOM 922 C CA . PRO A 1 116 ? -8.539 -2.465 10.447 1.00 85.56 116 PRO A CA 1
ATOM 923 C C . PRO A 1 116 ? -9.407 -3.582 9.845 1.00 85.56 116 PRO A C 1
ATOM 925 O O . PRO A 1 116 ? -10.209 -4.189 10.557 1.00 85.56 116 PRO A O 1
ATOM 928 N N . LEU A 1 117 ? -9.215 -3.926 8.562 1.00 85.94 117 LEU A N 1
ATOM 929 C CA . LEU A 1 117 ? -9.919 -5.041 7.913 1.00 85.94 117 LEU A CA 1
ATOM 930 C C . LEU A 1 117 ? -9.538 -6.400 8.522 1.00 85.94 117 LEU A C 1
ATOM 932 O O . LEU A 1 117 ? -10.392 -7.281 8.660 1.00 85.94 117 LEU A O 1
ATOM 936 N N . GLN A 1 118 ? -8.281 -6.567 8.945 1.00 83.00 118 GLN A N 1
ATOM 937 C CA . GLN A 1 118 ? -7.849 -7.767 9.669 1.00 83.00 118 GLN A CA 1
ATOM 938 C C . GLN A 1 118 ? -8.513 -7.867 11.049 1.00 83.00 118 GLN A C 1
ATOM 940 O O . GLN A 1 118 ? -8.928 -8.954 11.460 1.00 83.00 118 GLN A O 1
ATOM 945 N N . GLY A 1 119 ? -8.708 -6.734 11.731 1.00 79.12 119 GLY A N 1
ATOM 946 C CA . GLY A 1 119 ? -9.450 -6.676 12.994 1.00 79.12 119 GLY A CA 1
ATOM 947 C C . GLY A 1 119 ? -10.878 -7.220 12.865 1.00 79.12 119 GLY A C 1
ATOM 948 O O . GLY A 1 119 ? -11.333 -7.994 13.710 1.00 79.12 119 GLY A O 1
ATOM 949 N N . LEU A 1 120 ? -11.562 -6.909 11.759 1.00 82.81 120 LEU A N 1
ATOM 950 C CA . LEU A 1 120 ? -12.900 -7.439 11.470 1.00 82.81 120 LEU A CA 1
ATOM 951 C C . LEU A 1 120 ? -12.900 -8.961 11.268 1.00 82.81 120 LEU A C 1
ATOM 953 O O . LEU A 1 120 ? -13.783 -9.654 11.780 1.00 82.81 120 LEU A O 1
ATOM 957 N N . ARG A 1 121 ? -11.895 -9.501 10.563 1.00 81.44 121 ARG A N 1
ATOM 958 C CA . ARG A 1 121 ? -11.722 -10.955 10.393 1.00 81.44 121 ARG A CA 1
ATOM 959 C C . ARG A 1 121 ? -11.520 -11.656 11.734 1.00 81.44 121 ARG A C 1
ATOM 961 O O . ARG A 1 121 ? -12.177 -12.666 11.985 1.00 81.44 121 ARG A O 1
ATOM 968 N N . CYS A 1 122 ? -10.669 -11.101 12.594 1.00 79.69 122 CYS A N 1
ATOM 969 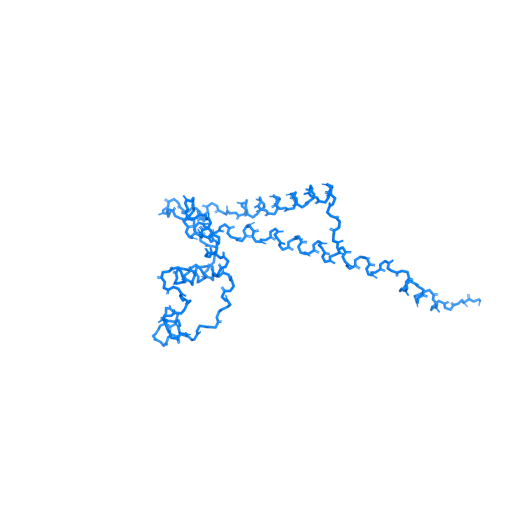C CA . CYS A 1 122 ? -10.415 -11.641 13.927 1.00 79.69 122 CYS A CA 1
ATOM 970 C C . CYS A 1 122 ? -11.689 -11.640 14.788 1.00 79.69 122 CYS A C 1
ATOM 972 O O . CYS A 1 122 ? -12.060 -12.670 15.349 1.00 79.69 122 CYS A O 1
ATOM 974 N N . SER A 1 123 ? -12.431 -10.528 14.807 1.00 77.44 123 SER A N 1
ATOM 975 C CA . SER A 1 123 ? -13.697 -10.429 15.547 1.00 77.44 123 SER A CA 1
ATOM 976 C C . SER A 1 123 ? -14.731 -11.465 15.082 1.00 77.44 123 SER A C 1
ATOM 978 O O . SER A 1 123 ? -15.366 -12.131 15.904 1.00 77.44 123 SER A O 1
ATOM 980 N N . SER A 1 124 ? -14.854 -11.674 13.767 1.00 73.38 124 SER A N 1
ATOM 981 C CA . SER A 1 124 ? -15.744 -12.700 13.213 1.00 73.38 124 SER A CA 1
ATOM 982 C C . SER A 1 124 ? -15.321 -14.120 13.602 1.00 73.38 124 SER A C 1
ATOM 984 O O . SER A 1 124 ? -16.188 -14.962 13.843 1.00 73.38 124 SER A O 1
ATOM 986 N N . LEU A 1 125 ? -14.016 -14.401 13.647 1.00 77.62 125 LEU A N 1
ATOM 987 C CA . LEU A 1 125 ? -13.489 -15.708 14.042 1.00 77.62 125 LEU A CA 1
ATOM 988 C C . LEU A 1 125 ? -13.727 -15.976 15.533 1.00 77.62 125 LEU A C 1
ATOM 990 O O . LEU A 1 125 ? -14.178 -17.060 15.896 1.00 77.62 125 LEU A O 1
ATOM 994 N N . GLN A 1 126 ? -13.506 -14.973 16.386 1.00 75.25 126 GLN A N 1
ATOM 995 C CA . GLN A 1 126 ? -13.775 -15.059 17.821 1.00 75.25 126 GLN A CA 1
ATOM 996 C C . GLN A 1 126 ? -15.253 -15.366 18.092 1.00 75.25 126 GLN A C 1
ATOM 998 O O . GLN A 1 126 ? -15.570 -16.227 18.911 1.00 75.25 126 GLN A O 1
ATOM 1003 N N . GLY A 1 127 ? -16.166 -14.706 17.368 1.00 69.94 127 GLY A N 1
ATOM 1004 C CA . GLY A 1 127 ? -17.599 -14.987 17.455 1.00 69.94 127 GLY A CA 1
ATOM 1005 C C . GLY A 1 127 ? -17.937 -16.442 17.112 1.00 69.94 127 GLY A C 1
ATOM 1006 O O . GLY A 1 127 ? -18.728 -17.068 17.814 1.00 69.94 127 GLY A O 1
ATOM 1007 N N . ALA A 1 128 ? -17.299 -17.006 16.082 1.00 70.25 128 ALA A N 1
ATOM 1008 C CA . ALA A 1 128 ? -17.480 -18.410 15.713 1.00 70.25 128 ALA A CA 1
ATOM 1009 C C . ALA A 1 128 ? -16.933 -19.370 16.786 1.00 70.25 128 ALA A C 1
ATOM 1011 O O . ALA A 1 128 ? -17.594 -20.351 17.128 1.00 70.25 128 ALA A O 1
ATOM 1012 N N . LEU A 1 129 ? -15.765 -19.063 17.357 1.00 68.62 129 LEU A N 1
ATOM 1013 C CA . LEU A 1 129 ? -15.135 -19.885 18.390 1.00 68.62 129 LEU A CA 1
ATOM 1014 C C . LEU A 1 129 ? -15.969 -19.916 19.679 1.00 68.62 129 LEU A C 1
ATOM 1016 O O . LEU A 1 129 ? -16.202 -20.985 20.240 1.00 68.62 129 LEU A O 1
ATOM 1020 N N . THR A 1 130 ? -16.489 -18.767 20.116 1.00 72.88 130 THR A N 1
ATOM 1021 C CA . THR A 1 130 ? -17.352 -18.679 21.302 1.00 72.88 130 THR A CA 1
ATOM 1022 C C . THR A 1 130 ? -18.625 -19.509 21.137 1.00 72.88 130 THR A C 1
ATOM 1024 O O . THR A 1 130 ? -19.021 -20.206 22.069 1.00 72.88 130 THR A O 1
ATOM 1027 N N . VAL A 1 131 ? -19.244 -19.508 19.949 1.00 69.69 131 VAL A N 1
ATOM 1028 C CA . VAL A 1 131 ? -20.423 -20.346 19.647 1.00 69.69 131 VAL A CA 1
ATOM 1029 C C . VAL A 1 131 ? -20.087 -21.844 19.679 1.00 69.69 131 VAL A C 1
ATOM 1031 O O . VAL A 1 131 ? -20.923 -22.650 20.086 1.00 69.69 131 VAL A O 1
ATOM 1034 N N . MET A 1 132 ? -18.870 -22.230 19.289 1.00 65.81 132 MET A N 1
ATOM 1035 C CA . MET A 1 132 ? -18.413 -23.623 19.335 1.00 65.81 132 MET A CA 1
ATOM 1036 C C . MET A 1 132 ? -18.127 -24.100 20.767 1.00 65.81 132 MET A C 1
ATOM 1038 O O . MET A 1 132 ? -18.470 -25.224 21.116 1.00 65.81 132 MET A O 1
ATOM 1042 N N . ILE A 1 133 ? -17.539 -23.248 21.611 1.00 67.94 133 ILE A N 1
ATOM 1043 C CA . ILE A 1 133 ? -17.208 -23.588 23.008 1.00 67.94 133 ILE A CA 1
ATOM 1044 C C . ILE A 1 133 ? -18.457 -23.585 23.902 1.00 67.94 133 ILE A C 1
ATOM 1046 O O . ILE A 1 133 ? -18.561 -24.387 24.823 1.00 67.94 133 ILE A O 1
ATOM 1050 N N . SER A 1 134 ? -19.431 -22.718 23.617 1.00 64.81 134 SER A N 1
ATOM 1051 C CA . SER A 1 134 ? -20.706 -22.657 24.351 1.00 64.81 134 SER A CA 1
ATOM 1052 C C . SER A 1 134 ? -21.738 -23.702 23.900 1.00 64.81 134 SER A C 1
ATOM 1054 O O . SER A 1 134 ? -22.875 -23.680 24.372 1.00 64.81 134 SER A O 1
ATOM 1056 N N . HIS A 1 135 ? -21.370 -24.631 23.006 1.00 54.81 135 HIS A N 1
ATOM 1057 C CA . HIS A 1 135 ? -22.259 -25.723 22.618 1.00 54.81 135 HIS A CA 1
ATOM 1058 C C . HIS A 1 135 ? -22.438 -26.724 23.776 1.00 54.81 135 HIS A C 1
ATOM 1060 O O . HIS A 1 135 ? -21.453 -27.290 24.259 1.00 54.81 135 HIS A O 1
ATOM 1066 N N . PRO A 1 136 ? -23.687 -27.043 24.170 1.00 58.38 136 PRO A N 1
ATOM 1067 C CA . PRO A 1 136 ? -23.974 -27.883 25.338 1.00 58.38 136 PRO A CA 1
ATOM 1068 C C . PRO A 1 136 ? -23.435 -29.322 25.226 1.00 58.38 136 PRO A C 1
ATOM 1070 O O . PRO A 1 136 ? -23.281 -30.002 26.238 1.00 58.38 136 PRO A O 1
ATOM 1073 N N . ALA A 1 137 ? -23.095 -29.784 24.019 1.00 57.75 137 ALA A N 1
ATOM 1074 C CA . ALA A 1 137 ? -22.548 -31.120 23.777 1.00 57.75 137 ALA A CA 1
ATOM 1075 C C . ALA A 1 137 ? -21.156 -31.352 24.404 1.00 57.75 137 ALA A C 1
ATOM 1077 O O . ALA A 1 137 ? -20.842 -32.483 24.762 1.00 57.75 137 ALA A O 1
ATOM 1078 N N . LEU A 1 138 ? -20.337 -30.306 24.578 1.00 52.34 138 LEU A N 1
ATOM 1079 C CA . LEU A 1 138 ? -18.997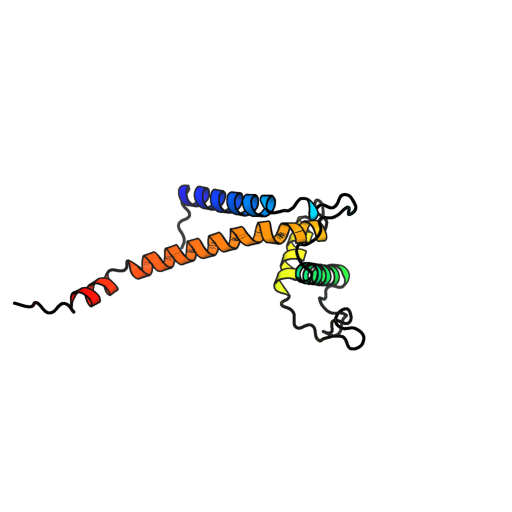 -30.412 25.186 1.00 52.34 138 LEU A CA 1
ATOM 1080 C C . LEU A 1 138 ? -19.009 -30.242 26.714 1.00 52.34 138 LEU A C 1
ATOM 1082 O O . LEU A 1 138 ? -18.059 -30.621 27.398 1.00 52.34 138 LEU A O 1
ATOM 1086 N N . GLN A 1 139 ? -20.091 -29.690 27.264 1.00 51.91 139 GLN A N 1
ATOM 1087 C CA . GLN A 1 139 ? -20.229 -29.442 28.699 1.00 51.91 139 GLN A CA 1
ATOM 1088 C C . GLN A 1 139 ? -20.640 -30.709 29.466 1.00 51.91 139 GLN A C 1
ATOM 1090 O O . GLN A 1 139 ? -20.207 -30.909 30.600 1.00 51.91 139 GLN A O 1
ATOM 1095 N N . GLY A 1 140 ? -21.391 -31.611 28.821 1.00 52.88 140 GLY A N 1
ATOM 1096 C CA . GLY A 1 140 ? -21.791 -32.898 29.402 1.00 52.88 140 GLY A CA 1
ATOM 1097 C C . GLY A 1 140 ? -20.635 -33.886 29.618 1.00 52.88 140 GLY A C 1
ATOM 1098 O O . GLY A 1 140 ? -20.661 -34.648 30.579 1.00 52.88 140 GLY A O 1
ATOM 1099 N N . SER A 1 141 ? -19.586 -33.849 28.787 1.00 50.53 141 SER A N 1
ATOM 1100 C CA . SER A 1 141 ? -18.427 -34.752 28.903 1.00 50.53 141 SER A CA 1
ATOM 1101 C C . SER A 1 141 ? -17.420 -34.355 29.987 1.00 50.53 141 SER A C 1
ATOM 1103 O O . SER A 1 141 ? -16.607 -35.182 30.389 1.00 50.53 141 SER A O 1
ATOM 1105 N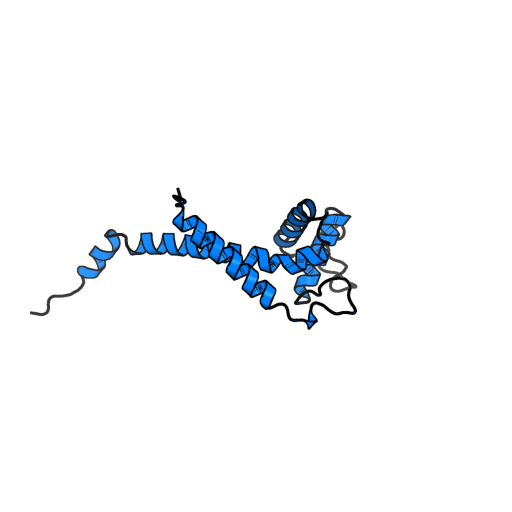 N . LEU A 1 142 ? -17.455 -33.107 30.469 1.00 50.03 142 LEU A N 1
ATOM 1106 C CA . LEU A 1 142 ? -16.560 -32.630 31.534 1.00 50.03 142 LEU A CA 1
ATOM 1107 C C . LEU A 1 142 ? -17.145 -32.832 32.939 1.00 50.03 142 LEU A C 1
ATOM 1109 O O . LEU A 1 142 ? -16.391 -32.950 33.900 1.00 50.03 142 LEU A O 1
ATOM 1113 N N . GLN A 1 143 ? -18.471 -32.918 33.078 1.00 49.06 143 GLN A N 1
ATOM 1114 C CA . GLN A 1 143 ? -19.113 -33.171 34.375 1.00 49.06 143 GLN A CA 1
ATOM 1115 C C . GLN A 1 143 ? -19.122 -34.652 34.783 1.00 49.06 143 GLN A C 1
ATOM 1117 O O . GLN A 1 143 ? -19.230 -34.948 35.970 1.00 49.06 143 GLN A O 1
ATOM 1122 N N . SER A 1 144 ? -18.956 -35.594 33.849 1.00 50.19 144 SER A N 1
ATOM 1123 C CA . SER A 1 144 ? -18.989 -37.033 34.156 1.00 50.19 144 SER A CA 1
ATOM 1124 C C . SER A 1 144 ? -17.679 -37.600 34.725 1.00 50.19 144 SER A C 1
ATOM 1126 O O . SER A 1 144 ? -17.591 -38.806 34.933 1.00 50.19 144 SER A O 1
ATOM 1128 N N . GLN A 1 145 ? -16.650 -36.773 34.946 1.00 50.03 145 GLN A N 1
ATOM 1129 C CA . GLN A 1 145 ? -15.340 -37.214 35.450 1.00 50.03 145 GLN A CA 1
ATOM 1130 C C . GLN A 1 145 ? -15.044 -36.808 36.899 1.00 50.03 145 GLN A C 1
ATOM 1132 O O . GLN A 1 145 ? -13.922 -37.000 37.355 1.00 50.03 145 GLN A O 1
ATOM 1137 N N . HIS A 1 146 ? -16.018 -36.287 37.651 1.00 48.81 146 HIS A N 1
ATOM 1138 C CA . HIS A 1 146 ? -15.832 -36.062 39.084 1.00 48.81 146 HIS A CA 1
ATOM 1139 C C . HIS A 1 146 ? -16.261 -37.322 39.859 1.00 48.81 146 HIS A C 1
ATOM 1141 O O . HIS A 1 146 ? -17.464 -37.539 40.019 1.00 48.81 146 HIS A O 1
ATOM 1147 N N . PRO A 1 147 ? -15.335 -38.184 40.333 1.00 50.34 147 PRO A N 1
ATOM 1148 C CA . PRO A 1 147 ? -15.710 -39.256 41.240 1.00 50.34 147 PRO A CA 1
ATOM 1149 C C . PRO A 1 147 ? -16.217 -38.617 42.533 1.00 50.34 147 PRO A C 1
ATOM 1151 O O . PRO A 1 147 ? -15.534 -37.805 43.161 1.00 50.34 147 PRO A O 1
ATOM 1154 N N . SER A 1 148 ? -17.447 -38.955 42.905 1.00 49.12 148 SER A N 1
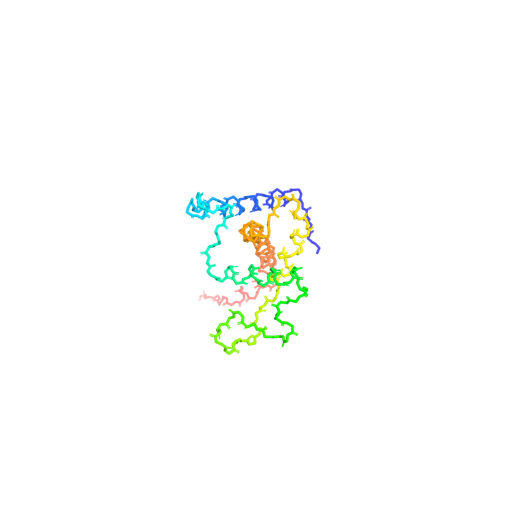ATOM 1155 C CA . SER A 1 148 ? -18.018 -38.648 44.209 1.00 49.12 148 SER A CA 1
ATOM 1156 C C . SER A 1 148 ? -17.197 -39.372 45.272 1.00 49.12 148 SER A C 1
ATOM 1158 O O . SER A 1 148 ? -17.317 -40.587 45.426 1.00 49.12 148 SER A O 1
ATOM 1160 N N . ILE A 1 149 ? -16.333 -38.637 45.968 1.00 49.09 149 ILE A N 1
ATOM 1161 C CA . ILE A 1 149 ? -15.658 -39.125 47.169 1.00 49.09 149 ILE A CA 1
ATOM 1162 C C . ILE A 1 149 ? -16.675 -38.985 48.304 1.00 49.09 149 ILE A C 1
ATOM 1164 O O . ILE A 1 149 ? -16.943 -37.876 48.766 1.00 49.09 149 ILE A O 1
ATOM 1168 N N . SER A 1 150 ? -17.308 -40.106 48.647 1.00 55.56 150 SER A N 1
ATOM 1169 C CA . SER A 1 150 ? -18.087 -40.306 49.874 1.00 55.56 150 SER A CA 1
ATOM 1170 C C . SER A 1 150 ? -17.171 -40.619 51.046 1.00 55.56 150 SER A C 1
ATOM 1172 O O . SER A 1 150 ? -16.268 -41.459 50.822 1.00 55.56 150 SER A O 1
#

Organism: Methanothermobacter wolfeii (NCBI:txid145261)

Secondary structure (DSSP, 8-state):
-----HHHHHHHHHHHHHHHHHHHHT--TTTS-TT-SSPPPSSHHHHHHHHHHHHHHHHSSSSSSSSEETTSSTTT-EE--S-THHHHHHHHHHHHHTTT--HHHHHHHHHHHHHHHHHHHHHHHHHHHHHHHT-HHHHHHHHTT-----